Protein AF-A0A974PWB6-F1 (afdb_monomer_lite)

Secondary structure (DSSP, 8-state):
--HHHHHHHHHHHHHHHHTT---------TTHHHHHHHHHHHHT-----HHHHHPPPSS--HHHHHHHHHHGGGPPTTHHHHHHHHHHHHHT---HHHHHHHHHHHHHHHHHHHHHHHHHHHHHHHHHHHHHHHHHHHHHHHHHHSPPPPPPPPPP----

pLDDT: mean 80.06, std 15.6, range [48.19, 98.38]

Structure (mmCIF, N/CA/C/O backbone):
data_AF-A0A974PWB6-F1
#
_entry.id   AF-A0A974PWB6-F1
#
loop_
_atom_site.group_PDB
_atom_site.id
_atom_site.type_symbol
_atom_site.label_atom_id
_atom_site.label_alt_id
_atom_site.label_comp_id
_atom_site.label_asym_id
_atom_site.label_entity_id
_atom_site.label_seq_id
_atom_site.pdbx_PDB_ins_code
_atom_site.Cartn_x
_atom_site.Cartn_y
_atom_site.Cartn_z
_atom_site.occupancy
_atom_site.B_iso_or_equiv
_atom_site.auth_seq_id
_atom_site.auth_comp_id
_atom_site.auth_asym_id
_atom_site.auth_atom_id
_atom_site.pdbx_PDB_model_num
ATOM 1 N N . MET A 1 1 ? 61.609 -13.476 38.527 1.00 52.84 1 MET A N 1
ATOM 2 C CA . MET A 1 1 ? 61.265 -13.312 37.094 1.00 52.84 1 MET A CA 1
ATOM 3 C C . MET A 1 1 ? 59.840 -13.810 36.773 1.00 52.84 1 MET A C 1
ATOM 5 O O . MET A 1 1 ? 59.621 -14.352 35.705 1.00 52.84 1 MET A O 1
ATOM 9 N N . ASN A 1 2 ? 58.853 -13.626 37.670 1.00 58.59 2 ASN A N 1
ATOM 10 C CA . ASN A 1 2 ? 57.469 -14.132 37.497 1.00 58.59 2 ASN A CA 1
ATOM 11 C C . ASN A 1 2 ? 56.405 -13.013 37.427 1.00 58.59 2 ASN A C 1
ATOM 13 O O . ASN A 1 2 ? 55.208 -13.275 37.332 1.00 58.59 2 ASN A O 1
ATOM 17 N N . THR A 1 3 ? 56.832 -11.752 37.503 1.00 57.00 3 THR A N 1
ATOM 18 C CA . THR A 1 3 ? 55.962 -10.568 37.552 1.00 57.00 3 THR A CA 1
ATOM 19 C C . THR A 1 3 ? 55.613 -10.024 36.167 1.00 57.00 3 THR A C 1
ATOM 21 O O . THR A 1 3 ? 54.535 -9.460 36.002 1.00 57.00 3 THR A O 1
ATOM 24 N N . ASP A 1 4 ? 56.462 -10.256 35.163 1.00 58.53 4 ASP A N 1
ATOM 25 C CA . ASP A 1 4 ? 56.239 -9.783 33.790 1.00 58.53 4 ASP A CA 1
ATOM 26 C C . ASP A 1 4 ? 55.225 -10.657 33.036 1.00 58.53 4 ASP A C 1
ATOM 28 O O . ASP A 1 4 ? 54.358 -10.143 32.332 1.00 58.53 4 ASP A O 1
ATOM 32 N N . LEU A 1 5 ? 55.217 -11.970 33.295 1.00 56.75 5 LEU A N 1
ATOM 33 C CA . LEU A 1 5 ? 54.270 -12.906 32.675 1.00 56.75 5 LEU A CA 1
ATOM 34 C C . LEU A 1 5 ? 52.814 -12.649 33.110 1.00 56.75 5 LEU A C 1
ATOM 36 O O . LEU A 1 5 ? 51.889 -12.768 32.309 1.00 56.75 5 LEU A O 1
ATOM 40 N N . ARG A 1 6 ? 52.602 -12.219 34.364 1.00 61.22 6 ARG A N 1
ATOM 41 C CA . ARG A 1 6 ? 51.274 -11.838 34.883 1.00 61.22 6 ARG A CA 1
ATOM 42 C C . ARG A 1 6 ? 50.767 -10.501 34.334 1.00 61.22 6 ARG A C 1
ATOM 44 O O . ARG A 1 6 ? 49.557 -10.311 34.265 1.00 61.22 6 ARG A O 1
ATOM 51 N N . ARG A 1 7 ? 51.663 -9.590 33.939 1.00 61.62 7 ARG A N 1
ATOM 52 C CA . ARG A 1 7 ? 51.298 -8.283 33.362 1.00 61.62 7 ARG A CA 1
ATOM 53 C C . ARG A 1 7 ? 50.950 -8.369 31.878 1.00 61.62 7 ARG A C 1
ATOM 55 O O . ARG A 1 7 ? 50.114 -7.602 31.416 1.00 61.62 7 ARG A O 1
ATOM 62 N N . CYS A 1 8 ? 51.523 -9.331 31.157 1.00 58.66 8 CYS A N 1
ATOM 63 C CA . CYS A 1 8 ? 51.225 -9.544 29.739 1.00 58.66 8 CYS A CA 1
ATOM 64 C C . CYS A 1 8 ? 49.923 -10.326 29.492 1.00 58.66 8 CYS A C 1
ATOM 66 O O . CYS A 1 8 ? 49.325 -10.196 28.427 1.00 58.66 8 CYS A O 1
ATOM 68 N N . LEU A 1 9 ? 49.455 -11.104 30.473 1.00 66.75 9 LEU A N 1
ATOM 69 C CA . LEU A 1 9 ? 48.248 -11.930 30.366 1.00 66.75 9 LEU A CA 1
ATOM 70 C C . LEU A 1 9 ? 46.949 -11.143 30.068 1.00 66.75 9 LEU A C 1
ATOM 72 O O . LEU A 1 9 ? 46.220 -11.568 29.172 1.00 66.75 9 LEU A O 1
ATOM 76 N N . PRO A 1 10 ? 46.647 -9.989 30.707 1.00 66.56 10 PRO A N 1
ATOM 77 C CA . PRO A 1 10 ? 45.463 -9.204 30.341 1.00 66.56 10 PRO A CA 1
ATOM 78 C C . PRO A 1 10 ? 45.583 -8.555 28.952 1.00 66.56 10 PRO A C 1
ATOM 80 O O . PRO A 1 10 ? 44.591 -8.469 28.236 1.00 66.56 10 PRO A O 1
ATOM 83 N N . ALA A 1 11 ? 46.788 -8.152 28.532 1.00 66.75 11 ALA A N 1
ATOM 84 C CA . ALA A 1 11 ? 47.007 -7.553 27.213 1.00 66.75 11 ALA A CA 1
ATOM 85 C C . ALA A 1 11 ? 46.812 -8.574 26.075 1.00 66.75 11 ALA A C 1
ATOM 87 O O . ALA A 1 11 ? 46.186 -8.261 25.064 1.00 66.75 11 ALA A O 1
ATOM 88 N N . LEU A 1 12 ? 47.279 -9.813 26.269 1.00 66.75 12 LEU A N 1
ATOM 89 C CA . LEU A 1 12 ? 47.071 -10.930 25.340 1.00 66.75 12 LEU A CA 1
ATOM 90 C C . LEU A 1 12 ? 45.598 -11.354 25.250 1.00 66.75 12 LEU A C 1
ATOM 92 O O . LEU A 1 12 ? 45.117 -11.651 24.158 1.00 66.75 12 LEU A O 1
ATOM 96 N N . LEU A 1 13 ? 44.868 -11.327 26.370 1.00 66.06 13 LEU A N 1
ATOM 97 C CA . LEU A 1 13 ? 43.436 -11.630 26.398 1.00 66.06 13 LEU A CA 1
ATOM 98 C C . LEU A 1 13 ? 42.617 -10.582 25.621 1.00 66.06 13 LEU A C 1
ATOM 100 O O . LEU A 1 13 ? 41.741 -10.945 24.838 1.00 66.06 13 LEU A O 1
ATOM 104 N N . CYS A 1 14 ? 42.934 -9.291 25.777 1.00 61.62 14 CYS A N 1
ATOM 105 C CA . CYS A 1 14 ? 42.282 -8.212 25.027 1.00 61.62 14 CYS A CA 1
ATOM 106 C C . CYS A 1 14 ? 42.572 -8.283 23.519 1.00 61.62 14 CYS A C 1
ATOM 108 O O . CYS A 1 14 ? 41.680 -8.017 22.714 1.00 61.62 14 CYS A O 1
ATOM 110 N N . LEU A 1 15 ? 43.786 -8.689 23.126 1.00 60.62 15 LEU A N 1
ATOM 111 C CA . LEU A 1 15 ? 44.134 -8.877 21.714 1.00 60.62 15 LEU A CA 1
ATOM 112 C C . LEU A 1 15 ? 43.405 -10.079 21.090 1.00 60.62 15 LEU A C 1
ATOM 114 O O . LEU A 1 15 ? 42.968 -10.005 19.944 1.00 60.62 15 LEU A O 1
ATOM 118 N N . ALA A 1 16 ? 43.226 -11.164 21.850 1.00 59.94 16 ALA A N 1
ATOM 119 C CA . ALA A 1 16 ? 42.492 -12.345 21.398 1.00 59.94 16 ALA A CA 1
ATOM 120 C C . ALA A 1 16 ? 40.979 -12.084 21.259 1.00 59.94 16 ALA A C 1
ATOM 122 O O . ALA A 1 16 ? 40.350 -12.589 20.332 1.00 59.94 16 ALA A O 1
ATOM 123 N N . LEU A 1 17 ? 40.398 -11.253 22.133 1.00 58.25 17 LEU A N 1
ATOM 124 C CA . LEU A 1 17 ? 38.982 -10.869 22.064 1.00 58.25 17 LEU A CA 1
ATOM 125 C C . LEU A 1 17 ? 38.676 -9.921 20.891 1.00 58.25 17 LEU A C 1
ATOM 127 O O . LEU A 1 17 ? 37.596 -10.008 20.310 1.00 58.25 17 LEU A O 1
ATOM 131 N N . ALA A 1 18 ? 39.621 -9.066 20.488 1.00 56.44 18 ALA A N 1
ATOM 132 C CA . ALA A 1 18 ? 39.457 -8.174 19.335 1.00 56.44 18 ALA A CA 1
ATOM 133 C C . ALA A 1 18 ? 39.560 -8.895 17.972 1.00 56.44 18 ALA A C 1
ATOM 135 O O . ALA A 1 18 ? 39.085 -8.375 16.963 1.00 56.44 18 ALA A O 1
ATOM 136 N N . ALA A 1 19 ? 40.147 -10.095 17.928 1.00 52.09 19 ALA A N 1
ATOM 137 C CA . ALA A 1 19 ? 40.367 -10.848 16.692 1.00 52.09 19 ALA A CA 1
ATOM 138 C C . ALA A 1 19 ? 39.151 -11.675 16.222 1.00 52.09 19 ALA A C 1
ATOM 140 O O . ALA A 1 19 ? 39.117 -12.102 15.072 1.00 52.09 19 ALA A O 1
ATOM 141 N N . CYS A 1 20 ? 38.132 -11.877 17.064 1.00 48.19 20 CYS A N 1
ATOM 142 C CA . CYS A 1 20 ? 36.941 -12.668 16.711 1.00 48.19 20 CYS A CA 1
ATOM 143 C C . CYS A 1 20 ? 35.797 -11.853 16.074 1.00 48.19 20 CYS A C 1
ATOM 145 O O . CYS A 1 20 ? 34.705 -12.383 15.881 1.00 48.19 20 CYS A O 1
ATOM 147 N N . GLY A 1 21 ? 36.017 -10.572 15.762 1.00 52.22 21 GLY A N 1
ATOM 148 C CA . GLY A 1 21 ? 34.964 -9.660 15.301 1.00 52.22 21 GLY A CA 1
ATOM 149 C C . GLY A 1 21 ? 35.010 -9.263 13.828 1.00 52.22 21 GLY A C 1
ATOM 150 O O . GLY A 1 21 ? 34.107 -8.561 13.386 1.00 52.22 21 GLY A O 1
ATOM 151 N N . THR A 1 22 ? 36.027 -9.658 13.058 1.00 53.69 22 THR A N 1
ATOM 152 C CA . THR A 1 22 ? 36.091 -9.351 11.624 1.00 53.69 22 THR A CA 1
ATOM 153 C C . THR A 1 22 ? 35.338 -10.428 10.843 1.00 53.69 22 THR A C 1
ATOM 155 O O . THR A 1 22 ? 35.892 -11.504 10.605 1.00 53.69 22 THR A O 1
ATOM 158 N N . PRO A 1 23 ? 34.072 -10.200 10.425 1.00 58.41 23 PRO A N 1
ATOM 159 C CA . PRO A 1 23 ? 33.457 -11.103 9.468 1.00 58.41 23 PRO A CA 1
ATOM 160 C C . PRO A 1 23 ? 34.355 -11.130 8.225 1.00 58.41 23 PRO A C 1
ATOM 162 O O . PRO A 1 23 ? 34.809 -10.064 7.789 1.00 58.41 23 PRO A O 1
ATOM 165 N N . PRO A 1 24 ? 34.645 -12.309 7.647 1.00 54.50 24 PRO A N 1
ATOM 166 C CA . PRO A 1 24 ? 35.358 -12.349 6.384 1.00 54.50 24 PRO A CA 1
ATOM 167 C C . PRO A 1 24 ? 34.559 -11.495 5.404 1.00 54.50 24 PRO A C 1
ATOM 169 O O . PRO A 1 24 ? 33.338 -11.656 5.302 1.00 54.50 24 PRO A O 1
ATOM 172 N N . ALA A 1 25 ? 35.231 -10.563 4.728 1.00 55.41 25 ALA A N 1
ATOM 173 C CA . ALA A 1 25 ? 34.639 -9.811 3.638 1.00 55.41 25 ALA A CA 1
ATOM 174 C C . ALA A 1 25 ? 34.168 -10.834 2.598 1.00 55.41 25 ALA A C 1
ATOM 176 O O . ALA A 1 25 ? 34.953 -11.320 1.785 1.00 55.41 25 ALA A O 1
ATOM 177 N N . ARG A 1 26 ? 32.896 -11.243 2.683 1.00 58.66 26 ARG A N 1
ATOM 178 C CA . ARG A 1 26 ? 32.263 -12.081 1.673 1.00 58.66 26 ARG A CA 1
ATOM 179 C C . ARG A 1 26 ? 32.289 -11.249 0.410 1.00 58.66 26 ARG A C 1
ATOM 181 O O . ARG A 1 26 ? 31.507 -10.306 0.283 1.00 58.66 26 ARG A O 1
ATOM 188 N N . VAL A 1 27 ? 33.216 -11.582 -0.482 1.00 57.69 27 VAL A N 1
ATOM 189 C CA . VAL A 1 27 ? 33.206 -11.116 -1.861 1.00 57.69 27 VAL A CA 1
ATOM 190 C C . VAL A 1 27 ? 31.841 -11.531 -2.392 1.00 57.69 27 VAL A C 1
ATOM 192 O O . VAL A 1 27 ? 31.573 -12.719 -2.556 1.00 57.69 27 VAL A O 1
ATOM 195 N N . ALA A 1 28 ? 30.923 -10.569 -2.489 1.00 56.50 28 ALA A N 1
ATOM 196 C CA . ALA A 1 28 ? 29.594 -10.823 -3.015 1.00 56.50 28 ALA A CA 1
ATOM 197 C C . ALA A 1 28 ? 29.786 -11.416 -4.410 1.00 56.50 28 ALA A C 1
ATOM 199 O O . ALA A 1 28 ? 30.550 -10.857 -5.201 1.00 56.50 28 ALA A O 1
ATOM 200 N N . ALA A 1 29 ? 29.129 -12.536 -4.712 1.00 60.41 29 ALA A N 1
ATOM 201 C CA . ALA A 1 29 ? 29.062 -12.985 -6.094 1.00 60.41 29 ALA A CA 1
ATOM 202 C C . ALA A 1 29 ? 28.508 -11.825 -6.952 1.00 60.41 29 ALA A C 1
ATOM 204 O O . ALA A 1 29 ? 27.659 -11.071 -6.463 1.00 60.41 29 ALA A O 1
ATOM 205 N N . PRO A 1 30 ? 28.969 -11.637 -8.201 1.00 61.69 30 PRO A N 1
ATOM 206 C CA . PRO A 1 30 ? 28.560 -10.500 -9.030 1.00 61.69 30 PRO A CA 1
ATOM 207 C C . PRO A 1 30 ? 27.035 -10.410 -9.220 1.00 61.69 30 PRO A C 1
ATOM 209 O O . PRO A 1 30 ? 26.506 -9.310 -9.348 1.00 61.69 30 PRO A O 1
ATOM 212 N N . GLU A 1 31 ? 26.316 -11.534 -9.139 1.00 65.12 31 GLU A N 1
ATOM 213 C CA . GLU A 1 31 ? 24.847 -11.579 -9.189 1.00 65.12 31 GLU A CA 1
ATOM 214 C C . GLU A 1 31 ? 24.156 -11.102 -7.895 1.00 65.12 31 GLU A C 1
ATOM 216 O O . GLU A 1 31 ? 23.032 -10.607 -7.937 1.00 65.12 31 GLU A O 1
ATOM 221 N N . GLU A 1 32 ? 24.825 -11.165 -6.739 1.00 68.00 32 GLU A N 1
ATOM 222 C CA . GLU A 1 32 ? 24.297 -10.636 -5.472 1.00 68.00 32 GLU A CA 1
ATOM 223 C C . GLU A 1 32 ? 24.479 -9.117 -5.348 1.00 68.00 32 GLU A C 1
ATOM 225 O O . GLU A 1 32 ? 23.796 -8.473 -4.548 1.00 68.00 32 GLU A O 1
ATOM 230 N N . ALA A 1 33 ? 25.403 -8.532 -6.114 1.00 75.88 33 ALA A N 1
ATOM 231 C CA . ALA A 1 33 ? 25.694 -7.103 -6.087 1.00 75.88 33 ALA A CA 1
ATOM 232 C C . ALA A 1 33 ? 24.473 -6.213 -6.415 1.00 75.88 33 ALA A C 1
ATOM 234 O O . ALA A 1 33 ? 24.197 -5.309 -5.620 1.00 75.88 33 ALA A O 1
ATOM 235 N N . PRO A 1 34 ? 23.693 -6.451 -7.495 1.00 78.69 34 PRO A N 1
ATOM 236 C CA . PRO A 1 34 ? 22.509 -5.641 -7.794 1.00 78.69 34 PRO A CA 1
ATOM 237 C C . PRO A 1 34 ? 21.410 -5.791 -6.735 1.00 78.69 34 PRO A C 1
ATOM 239 O O . PRO A 1 34 ? 20.799 -4.797 -6.343 1.00 78.69 34 PRO A O 1
ATOM 242 N N . LEU A 1 35 ? 21.201 -7.000 -6.200 1.00 79.12 35 LEU A N 1
ATOM 243 C CA . LEU A 1 35 ? 20.240 -7.223 -5.118 1.00 79.12 35 LEU A CA 1
ATOM 244 C C . LEU A 1 35 ? 20.654 -6.479 -3.842 1.00 79.12 35 LEU A C 1
ATOM 246 O O . LEU A 1 35 ? 19.833 -5.810 -3.220 1.00 79.12 35 LEU A O 1
ATOM 250 N N . ARG A 1 36 ? 21.934 -6.546 -3.459 1.00 80.88 36 ARG A N 1
ATOM 251 C CA . ARG A 1 36 ? 22.459 -5.809 -2.301 1.00 80.88 36 ARG A CA 1
ATOM 252 C C . ARG A 1 36 ? 22.353 -4.302 -2.489 1.00 80.88 36 ARG A C 1
ATOM 254 O O . ARG A 1 36 ? 21.983 -3.619 -1.541 1.00 80.88 36 ARG A O 1
ATOM 261 N N . ALA A 1 37 ? 22.627 -3.792 -3.689 1.00 78.25 37 ALA A N 1
ATOM 262 C CA . ALA A 1 37 ? 22.454 -2.378 -4.006 1.00 78.25 37 ALA A CA 1
ATOM 263 C C . ALA A 1 37 ? 20.982 -1.952 -3.887 1.00 78.25 37 ALA A C 1
ATOM 265 O O . ALA A 1 37 ? 20.695 -0.923 -3.281 1.00 78.25 37 ALA A O 1
ATOM 266 N N . MET A 1 38 ? 20.045 -2.771 -4.377 1.00 75.38 38 MET A N 1
ATOM 267 C CA . MET A 1 38 ? 18.607 -2.522 -4.242 1.00 75.38 38 MET A CA 1
ATOM 268 C C . MET A 1 38 ? 18.153 -2.540 -2.775 1.00 75.38 38 MET A C 1
ATOM 270 O O . MET A 1 38 ? 17.418 -1.655 -2.343 1.00 75.38 38 MET A O 1
ATOM 274 N N . LEU A 1 39 ? 18.611 -3.516 -1.985 1.00 80.25 39 LEU A N 1
ATOM 275 C CA . LEU A 1 39 ? 18.296 -3.598 -0.557 1.00 80.25 39 LEU A CA 1
ATOM 276 C C . LEU A 1 39 ? 18.912 -2.438 0.230 1.00 80.25 39 LEU A C 1
ATOM 278 O O . LEU A 1 39 ? 18.248 -1.889 1.101 1.00 80.25 39 LEU A O 1
ATOM 282 N N . ALA A 1 40 ? 20.142 -2.030 -0.090 1.00 79.62 40 ALA A N 1
ATOM 283 C CA . ALA A 1 40 ? 20.780 -0.861 0.507 1.00 79.62 40 ALA A CA 1
ATOM 284 C C . ALA A 1 40 ? 20.048 0.434 0.129 1.00 79.62 40 ALA A C 1
ATOM 286 O O . ALA A 1 40 ? 19.840 1.285 0.989 1.00 79.62 40 ALA A O 1
ATOM 287 N N . TYR A 1 41 ? 19.597 0.556 -1.123 1.00 72.38 41 TYR A N 1
ATOM 288 C CA . TYR A 1 41 ? 18.757 1.663 -1.576 1.00 72.38 41 TYR A CA 1
ATOM 289 C C . TYR A 1 41 ? 17.431 1.710 -0.809 1.00 72.38 41 TYR A C 1
ATOM 291 O O . TYR A 1 41 ? 17.029 2.771 -0.341 1.00 72.38 41 TYR A O 1
ATOM 299 N N . TYR A 1 42 ? 16.780 0.561 -0.608 1.00 70.50 42 TYR A N 1
ATOM 300 C CA . TYR A 1 42 ? 15.525 0.482 0.140 1.00 70.50 42 TYR A CA 1
ATOM 301 C C . TYR A 1 42 ? 15.709 0.738 1.644 1.00 70.50 42 TYR A C 1
ATOM 303 O O . TYR A 1 42 ? 14.920 1.460 2.250 1.00 70.50 42 TYR A O 1
ATOM 311 N N . ALA A 1 43 ? 16.756 0.176 2.251 1.00 74.31 43 ALA A N 1
ATOM 312 C CA . ALA A 1 43 ? 17.070 0.347 3.669 1.00 74.31 43 ALA A CA 1
ATOM 313 C C . ALA A 1 43 ? 17.528 1.773 3.991 1.00 74.31 43 ALA A C 1
ATOM 315 O O . ALA A 1 43 ? 17.200 2.314 5.044 1.00 74.31 43 ALA A O 1
ATOM 316 N N . GLY A 1 44 ? 18.283 2.376 3.074 1.00 69.00 44 GLY A N 1
ATOM 317 C CA . GLY A 1 44 ? 18.788 3.732 3.190 1.00 69.00 44 GLY A CA 1
ATOM 318 C C . GLY A 1 44 ? 17.822 4.795 2.695 1.00 69.00 44 GLY A C 1
ATOM 319 O O . GLY A 1 44 ? 18.186 5.957 2.820 1.00 69.00 44 GLY A O 1
ATOM 320 N N . ASN A 1 45 ? 16.655 4.419 2.140 1.00 64.38 45 ASN A N 1
ATOM 321 C CA . ASN A 1 45 ? 15.737 5.306 1.421 1.00 64.38 45 ASN A CA 1
ATOM 322 C C . ASN A 1 45 ? 15.425 6.523 2.307 1.00 64.38 45 ASN A C 1
ATOM 324 O O . ASN A 1 45 ? 14.616 6.416 3.242 1.00 64.38 45 ASN A O 1
ATOM 328 N N . PRO A 1 46 ? 16.125 7.655 2.097 1.00 59.31 46 PRO A N 1
ATOM 329 C CA . PRO A 1 46 ? 15.997 8.787 2.987 1.00 59.31 46 PRO A CA 1
ATOM 330 C C . PRO A 1 46 ? 14.564 9.263 2.839 1.00 59.31 46 PRO A C 1
ATOM 332 O O . PRO A 1 46 ? 14.035 9.268 1.726 1.00 59.31 46 PRO A O 1
ATOM 335 N N . ARG A 1 47 ? 13.907 9.640 3.943 1.00 61.22 47 ARG A N 1
ATOM 336 C CA . ARG A 1 47 ? 12.614 10.317 3.816 1.00 61.22 47 ARG A CA 1
ATOM 337 C C . ARG A 1 47 ? 12.844 11.504 2.880 1.00 61.22 47 ARG A C 1
ATOM 339 O O . ARG A 1 47 ? 13.634 12.378 3.247 1.00 61.22 47 ARG A O 1
ATOM 346 N N . PRO A 1 48 ? 12.242 11.511 1.680 1.00 61.88 48 PRO A N 1
ATOM 347 C CA . PRO A 1 48 ? 12.470 12.591 0.741 1.00 61.88 48 PRO A CA 1
ATOM 348 C C . PRO A 1 48 ? 12.021 13.884 1.409 1.00 61.88 48 PRO A C 1
ATOM 350 O O . PRO A 1 48 ? 11.009 13.916 2.121 1.00 61.88 48 PRO A O 1
ATOM 353 N N . SER A 1 49 ? 12.805 14.938 1.227 1.00 60.81 49 SER A N 1
ATOM 354 C CA . SER A 1 49 ? 12.429 16.236 1.753 1.00 60.81 49 SER A CA 1
ATOM 355 C C . SER A 1 49 ? 11.132 16.715 1.078 1.00 60.81 49 SER A C 1
ATOM 357 O O . SER A 1 49 ? 10.835 16.324 -0.058 1.00 60.81 49 SER A O 1
ATOM 359 N N . PRO A 1 50 ? 10.294 17.508 1.767 1.00 64.06 50 PRO A N 1
ATOM 360 C CA . PRO A 1 50 ? 8.987 17.906 1.244 1.00 64.06 50 PRO A CA 1
ATOM 361 C C . PRO A 1 50 ? 9.069 18.687 -0.074 1.00 64.06 50 PRO A C 1
ATOM 363 O O . PRO A 1 50 ? 8.128 18.650 -0.867 1.00 64.06 50 PRO A O 1
ATOM 366 N N . GLU A 1 51 ? 10.182 19.363 -0.342 1.00 65.75 51 GLU A N 1
ATOM 367 C CA . GLU A 1 51 ? 10.485 19.975 -1.633 1.00 65.75 51 GLU A CA 1
ATOM 368 C C . GLU A 1 51 ? 10.747 18.933 -2.734 1.00 65.75 51 GLU A C 1
ATOM 370 O O . GLU A 1 51 ? 10.084 18.988 -3.770 1.00 65.75 51 GLU A O 1
ATOM 375 N N . ALA A 1 52 ? 11.580 17.917 -2.484 1.00 64.81 52 ALA A N 1
ATOM 376 C CA . ALA A 1 52 ? 11.865 16.841 -3.442 1.00 64.81 52 ALA A CA 1
ATOM 377 C C . ALA A 1 52 ? 10.617 16.003 -3.775 1.00 64.81 52 ALA A C 1
ATOM 379 O O . ALA A 1 52 ? 10.433 15.534 -4.898 1.00 64.81 52 ALA A O 1
ATOM 380 N N . LEU A 1 53 ? 9.706 15.864 -2.807 1.00 64.38 53 LEU A N 1
ATOM 381 C CA . LEU A 1 53 ? 8.395 15.240 -2.993 1.00 64.38 53 LEU A CA 1
ATOM 382 C C . LEU A 1 53 ? 7.502 15.996 -3.981 1.00 64.38 53 LEU A C 1
ATOM 384 O O . LEU A 1 53 ? 6.636 15.393 -4.620 1.00 64.38 53 LEU A O 1
ATOM 388 N N . ARG A 1 54 ? 7.660 17.319 -4.080 1.00 67.62 54 ARG A N 1
ATOM 389 C CA . ARG A 1 54 ? 6.824 18.170 -4.932 1.00 67.62 54 ARG A CA 1
ATOM 390 C C . ARG A 1 54 ? 7.316 18.186 -6.363 1.00 67.62 54 ARG A C 1
ATOM 392 O O . ARG A 1 54 ? 6.464 18.201 -7.256 1.00 67.62 54 ARG A O 1
ATOM 399 N N . GLU A 1 55 ? 8.622 18.085 -6.578 1.00 68.00 55 GLU A N 1
ATOM 400 C CA . GLU A 1 55 ? 9.217 18.080 -7.910 1.00 68.00 55 GLU A CA 1
ATOM 401 C C . GLU A 1 55 ? 8.595 16.991 -8.793 1.00 68.00 55 GLU A C 1
ATOM 403 O O . GLU A 1 55 ? 8.538 15.801 -8.467 1.00 68.00 55 GLU A O 1
ATOM 408 N N . ARG A 1 56 ? 8.005 17.422 -9.909 1.00 67.06 56 ARG A N 1
ATOM 409 C CA . ARG A 1 56 ? 7.527 16.517 -10.951 1.00 67.06 56 ARG A CA 1
ATOM 410 C C . ARG A 1 56 ? 8.778 16.054 -11.703 1.00 67.06 56 ARG A C 1
ATOM 412 O O . ARG A 1 56 ? 9.578 16.914 -12.065 1.00 67.06 56 ARG A O 1
ATOM 419 N N . PRO A 1 57 ? 8.963 14.749 -11.938 1.00 64.50 57 PRO A N 1
ATOM 420 C CA . PRO A 1 57 ? 10.131 14.269 -12.649 1.00 64.50 57 PRO A CA 1
ATOM 421 C C . PRO A 1 57 ? 10.115 14.922 -14.028 1.00 64.50 57 PRO A C 1
ATOM 423 O O . PRO A 1 57 ? 9.083 14.949 -14.711 1.00 64.50 57 PRO A O 1
ATOM 426 N N . ALA A 1 58 ? 11.232 15.553 -14.376 1.00 54.53 58 ALA A N 1
ATOM 427 C CA . ALA A 1 58 ? 11.383 16.240 -15.641 1.00 54.53 58 ALA A CA 1
ATOM 428 C C . ALA A 1 58 ? 11.471 15.182 -16.746 1.00 54.53 58 ALA A C 1
ATOM 430 O O . ALA A 1 58 ? 12.518 14.586 -16.970 1.00 54.53 58 ALA A O 1
ATOM 431 N N . GLY A 1 59 ? 10.344 14.932 -17.408 1.00 64.19 59 GLY 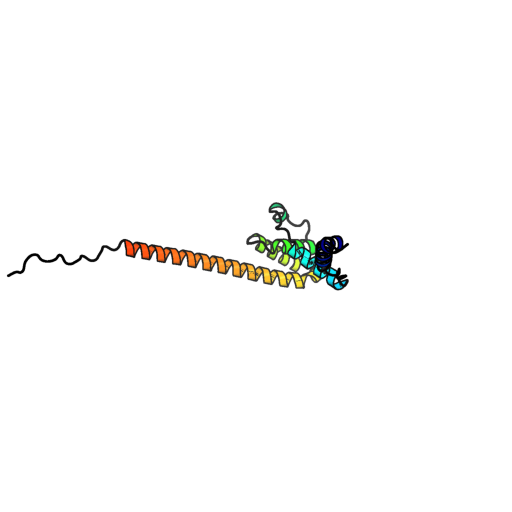A N 1
ATOM 432 C CA . GLY A 1 59 ? 10.252 14.008 -18.534 1.00 64.19 59 GLY A CA 1
ATOM 433 C C . GLY A 1 59 ? 9.522 12.709 -18.200 1.00 64.19 59 GLY A C 1
ATOM 434 O O . GLY A 1 59 ? 9.581 12.191 -17.089 1.00 64.19 59 GLY A O 1
ATOM 435 N N . GLY A 1 60 ? 8.811 12.181 -19.196 1.00 76.88 60 GLY A N 1
ATOM 436 C CA . GLY A 1 60 ? 8.078 10.914 -19.121 1.00 76.88 60 GLY A CA 1
ATOM 437 C C . GLY A 1 60 ? 8.974 9.674 -19.177 1.00 76.88 60 GLY A C 1
ATOM 438 O O . GLY A 1 60 ? 8.545 8.663 -19.729 1.00 76.88 60 GLY A O 1
ATOM 439 N N . ASP A 1 61 ? 10.208 9.760 -18.666 1.00 89.31 61 ASP A N 1
ATOM 440 C CA . ASP A 1 61 ? 11.118 8.620 -18.570 1.00 89.31 61 ASP A CA 1
ATOM 441 C C . ASP A 1 61 ? 10.551 7.605 -17.556 1.00 89.31 61 ASP A C 1
ATOM 443 O O . ASP A 1 61 ? 10.441 7.921 -16.362 1.00 89.31 61 ASP A O 1
ATOM 447 N N . PRO A 1 62 ? 10.188 6.384 -17.996 1.00 90.94 62 PRO A N 1
ATOM 448 C CA . PRO A 1 62 ? 9.647 5.349 -17.122 1.00 90.94 62 PRO A CA 1
ATOM 449 C C . PRO A 1 62 ? 10.546 5.007 -15.931 1.00 90.94 62 PRO A C 1
ATOM 451 O O . PRO A 1 62 ? 10.034 4.664 -14.864 1.00 90.94 62 PRO A O 1
ATOM 454 N N . TYR A 1 63 ? 11.869 5.109 -16.089 1.00 89.81 63 TYR A N 1
ATOM 455 C CA . TYR A 1 63 ? 12.817 4.768 -15.033 1.00 89.81 63 TYR A CA 1
ATOM 456 C C . TYR A 1 63 ? 12.781 5.792 -13.892 1.00 89.81 63 TYR A C 1
ATOM 458 O O . TYR A 1 63 ? 12.685 5.422 -12.721 1.00 89.81 63 TYR A O 1
ATOM 466 N N . LEU A 1 64 ? 12.761 7.087 -14.226 1.00 88.56 64 LEU A N 1
ATOM 467 C CA . LEU A 1 64 ? 12.651 8.167 -13.240 1.00 88.56 64 LEU A CA 1
ATOM 468 C C . LEU A 1 64 ? 11.289 8.159 -12.536 1.00 88.56 64 LEU A C 1
ATOM 470 O O . LEU A 1 64 ? 11.220 8.349 -11.319 1.00 88.56 64 LEU A O 1
ATOM 474 N N . LEU A 1 65 ? 10.211 7.887 -13.279 1.00 90.88 65 LEU A N 1
ATOM 475 C CA . LEU A 1 65 ? 8.868 7.730 -12.714 1.00 90.88 65 LEU A CA 1
ATOM 476 C C . LEU A 1 65 ? 8.812 6.568 -11.709 1.00 90.88 65 LEU A C 1
ATOM 478 O O . LEU A 1 65 ? 8.267 6.726 -10.615 1.00 90.88 65 LEU A O 1
ATOM 482 N N . MET A 1 66 ? 9.413 5.425 -12.054 1.00 91.50 66 MET A N 1
ATOM 483 C CA . MET A 1 66 ? 9.517 4.260 -11.173 1.00 91.50 66 MET A CA 1
ATOM 484 C C . MET A 1 66 ? 10.325 4.576 -9.911 1.00 91.50 66 MET A C 1
ATOM 486 O O . MET A 1 66 ? 9.859 4.338 -8.796 1.00 91.50 66 MET A O 1
ATOM 490 N N . GLN A 1 67 ? 11.517 5.154 -10.067 1.00 87.75 67 GLN A N 1
ATOM 491 C CA . GLN A 1 67 ? 12.380 5.512 -8.944 1.00 87.75 67 GLN A CA 1
ATOM 492 C C . GLN A 1 67 ? 11.667 6.470 -7.984 1.00 87.75 67 GLN A C 1
ATOM 494 O O . GLN A 1 67 ? 11.696 6.266 -6.769 1.00 87.75 67 GLN A O 1
ATOM 499 N N . GLN A 1 68 ? 10.972 7.482 -8.510 1.00 87.38 68 GLN A N 1
ATOM 500 C CA . GLN A 1 68 ? 10.201 8.394 -7.675 1.00 87.38 68 GLN A CA 1
ATOM 501 C C . GLN A 1 68 ? 9.046 7.673 -6.967 1.00 87.38 68 GLN A C 1
ATOM 503 O O . GLN A 1 68 ? 8.853 7.873 -5.770 1.00 87.38 68 GLN A O 1
ATOM 508 N N . ALA A 1 69 ? 8.307 6.791 -7.644 1.00 90.62 69 ALA A N 1
ATOM 509 C CA . ALA A 1 69 ? 7.249 6.009 -7.003 1.00 90.62 69 ALA A CA 1
ATOM 510 C C . ALA A 1 69 ? 7.770 5.133 -5.846 1.00 90.62 69 ALA A C 1
ATOM 512 O O . ALA A 1 69 ? 7.078 4.964 -4.841 1.00 90.62 69 ALA A O 1
ATOM 513 N N . ILE A 1 70 ? 8.993 4.604 -5.953 1.00 89.31 70 ILE A N 1
ATOM 514 C CA . ILE A 1 70 ? 9.645 3.829 -4.885 1.00 89.31 70 ILE A CA 1
ATOM 515 C C . ILE A 1 70 ? 10.079 4.732 -3.719 1.00 89.31 70 ILE A C 1
ATOM 517 O O . ILE A 1 70 ? 9.943 4.349 -2.558 1.00 89.31 70 ILE A O 1
ATOM 521 N N . GLN A 1 71 ? 10.542 5.956 -3.977 1.00 85.88 71 GLN A N 1
ATOM 522 C CA . GLN A 1 71 ? 10.842 6.925 -2.909 1.00 85.88 71 GLN A CA 1
ATOM 523 C C . GLN A 1 71 ? 9.584 7.317 -2.126 1.00 85.88 71 GLN A C 1
ATOM 525 O O . GLN A 1 71 ? 9.606 7.429 -0.901 1.00 85.88 71 GLN A O 1
ATOM 530 N N . LEU A 1 72 ? 8.460 7.465 -2.831 1.00 87.56 72 LEU A N 1
ATOM 531 C CA . LEU A 1 72 ? 7.157 7.757 -2.237 1.00 87.56 72 LEU A CA 1
ATOM 532 C C . LEU A 1 72 ? 6.514 6.551 -1.535 1.00 87.56 72 LEU A C 1
ATOM 534 O O . LEU A 1 72 ? 5.513 6.724 -0.842 1.00 87.56 72 LEU A O 1
ATOM 538 N N . ALA A 1 73 ? 7.075 5.345 -1.677 1.00 86.12 73 ALA A N 1
ATOM 539 C CA . ALA A 1 73 ? 6.476 4.107 -1.184 1.00 86.12 73 ALA A CA 1
ATOM 540 C C . ALA A 1 73 ? 6.133 4.175 0.305 1.00 86.12 73 ALA A C 1
ATOM 542 O O . ALA A 1 73 ? 5.055 3.768 0.727 1.00 86.12 73 ALA A O 1
ATOM 543 N N . ASN A 1 74 ? 7.038 4.696 1.129 1.00 82.62 74 ASN A N 1
ATOM 544 C CA . ASN A 1 74 ? 6.876 4.695 2.586 1.00 82.62 74 ASN A CA 1
ATOM 545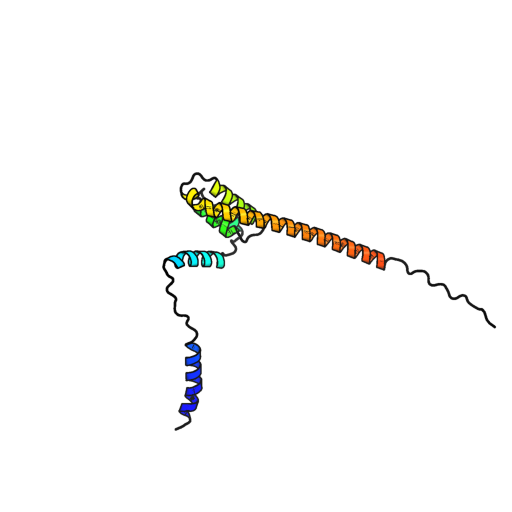 C C . ASN A 1 74 ? 6.106 5.910 3.121 1.00 82.62 74 ASN A C 1
ATOM 547 O O . ASN A 1 74 ? 5.904 6.025 4.331 1.00 82.62 74 ASN A O 1
ATOM 551 N N . ALA A 1 75 ? 5.660 6.806 2.242 1.00 85.00 75 ALA A N 1
ATOM 552 C CA . ALA A 1 75 ? 4.873 7.960 2.637 1.00 85.00 75 ALA A CA 1
ATOM 553 C C . ALA A 1 75 ? 3.417 7.571 2.957 1.00 85.00 75 ALA A C 1
ATOM 555 O O . ALA A 1 75 ? 2.913 6.520 2.551 1.00 85.00 75 ALA A O 1
ATOM 556 N N . ARG A 1 76 ? 2.736 8.423 3.728 1.00 86.25 76 ARG A N 1
ATOM 557 C CA . ARG A 1 76 ? 1.293 8.305 3.983 1.00 86.25 76 ARG A CA 1
ATOM 558 C C . ARG A 1 76 ? 0.515 8.977 2.840 1.00 86.25 76 ARG A C 1
ATOM 560 O O . ARG A 1 76 ? 1.118 9.587 1.962 1.00 86.25 76 ARG A O 1
ATOM 567 N N . PRO A 1 77 ? -0.818 8.848 2.784 1.00 88.50 77 PRO A N 1
ATOM 568 C CA . PRO A 1 77 ? -1.617 9.686 1.896 1.00 88.50 77 PRO A CA 1
ATOM 569 C C . PRO A 1 77 ? -1.450 11.176 2.250 1.00 88.50 77 PRO A C 1
ATOM 571 O O . PRO A 1 77 ? -1.475 11.485 3.447 1.00 88.50 77 PRO A O 1
ATOM 574 N N . PRO A 1 78 ? -1.364 12.081 1.252 1.00 90.31 78 PRO A N 1
ATOM 575 C CA . PRO A 1 78 ? -1.640 11.861 -0.179 1.00 90.31 78 PRO A CA 1
ATOM 576 C C . PRO A 1 78 ? -0.456 11.363 -1.031 1.00 90.31 78 PRO A C 1
ATOM 578 O O . PRO A 1 78 ? -0.655 10.951 -2.173 1.00 90.31 78 PRO A O 1
ATOM 581 N N . GLU A 1 79 ? 0.771 11.361 -0.521 1.00 89.12 79 GLU A N 1
ATOM 582 C CA . GLU A 1 79 ? 1.976 11.037 -1.298 1.00 89.12 79 GLU A CA 1
ATOM 583 C C . GLU A 1 79 ? 1.956 9.604 -1.846 1.00 89.12 79 GLU A C 1
ATOM 585 O O . GLU A 1 79 ? 2.360 9.369 -2.985 1.00 89.12 79 GLU A O 1
ATOM 590 N N . LEU A 1 80 ? 1.401 8.654 -1.088 1.00 91.94 80 LEU A N 1
ATOM 591 C CA . LEU A 1 80 ? 1.210 7.280 -1.562 1.00 91.94 80 LEU A CA 1
ATOM 592 C C . LEU A 1 80 ? 0.255 7.200 -2.771 1.00 91.94 80 LEU A C 1
ATOM 594 O O . LEU A 1 80 ? 0.452 6.384 -3.670 1.00 91.94 80 LEU A O 1
ATOM 598 N N . GLN A 1 81 ? -0.756 8.075 -2.838 1.00 94.31 81 GLN A N 1
ATOM 599 C CA . GLN A 1 81 ? -1.653 8.158 -4.000 1.00 94.31 81 GLN A CA 1
ATOM 600 C C . GLN A 1 81 ? -0.910 8.715 -5.217 1.00 94.31 81 GLN A C 1
ATOM 602 O O . GLN A 1 81 ? -1.071 8.208 -6.326 1.00 94.31 81 GLN A O 1
ATOM 607 N N . ARG A 1 82 ? -0.035 9.708 -5.008 1.00 92.19 82 ARG A N 1
ATOM 608 C CA . ARG A 1 82 ? 0.863 10.210 -6.057 1.00 92.19 82 ARG A CA 1
ATOM 609 C C . ARG A 1 82 ? 1.793 9.107 -6.567 1.00 92.19 82 ARG A C 1
ATOM 611 O O . ARG A 1 82 ? 1.956 8.987 -7.775 1.00 92.19 82 ARG A O 1
ATOM 618 N N . ALA A 1 83 ? 2.354 8.286 -5.678 1.00 92.94 83 ALA A N 1
ATOM 619 C CA . ALA A 1 83 ? 3.184 7.140 -6.050 1.00 92.94 83 ALA A CA 1
ATOM 620 C C . ALA A 1 83 ? 2.433 6.168 -6.972 1.00 92.94 83 ALA A C 1
ATOM 622 O O . ALA A 1 83 ? 2.941 5.790 -8.024 1.00 92.94 83 ALA A O 1
ATOM 623 N N . SER A 1 84 ? 1.194 5.824 -6.606 1.00 95.12 84 SER A N 1
ATOM 624 C CA . SER A 1 84 ? 0.329 4.951 -7.406 1.00 95.12 84 SER A CA 1
ATOM 625 C C . SER A 1 84 ? 0.054 5.527 -8.805 1.00 95.12 84 SER A C 1
ATOM 627 O O . SER A 1 84 ? 0.187 4.811 -9.798 1.00 95.12 84 SER A O 1
ATOM 629 N N . ALA A 1 85 ? -0.210 6.836 -8.904 1.00 94.31 85 ALA A N 1
ATOM 630 C CA . ALA A 1 85 ? -0.420 7.516 -10.184 1.00 94.31 85 ALA A CA 1
ATOM 631 C C . ALA A 1 85 ? 0.837 7.537 -11.080 1.00 94.31 85 ALA A C 1
ATOM 633 O O . ALA A 1 85 ? 0.728 7.444 -12.303 1.00 94.31 85 ALA A O 1
ATOM 634 N N . LEU A 1 86 ? 2.039 7.634 -10.497 1.00 93.69 86 LEU A N 1
ATOM 635 C CA . LEU A 1 86 ? 3.296 7.536 -11.251 1.00 93.69 86 LEU A CA 1
ATOM 636 C C . LEU A 1 86 ? 3.479 6.130 -11.839 1.00 93.69 86 LEU A C 1
ATOM 638 O O . LEU A 1 86 ? 3.826 6.000 -13.011 1.00 93.69 86 LEU A O 1
ATOM 642 N N . LEU A 1 87 ? 3.172 5.080 -11.076 1.00 95.19 87 LEU A N 1
ATOM 643 C CA . LEU A 1 87 ? 3.216 3.703 -11.581 1.00 95.19 87 LEU A CA 1
ATOM 644 C C . LEU A 1 87 ? 2.199 3.485 -12.704 1.00 95.19 87 LEU A C 1
ATOM 646 O O . LEU A 1 87 ? 2.522 2.879 -13.722 1.00 95.19 87 LEU A O 1
ATOM 650 N N . GLU A 1 88 ? 1.000 4.052 -12.577 1.00 95.69 88 GLU A N 1
ATOM 651 C CA . GLU A 1 88 ? 0.001 4.015 -13.645 1.00 95.69 88 GLU A CA 1
ATOM 652 C C . GLU A 1 88 ? 0.489 4.740 -14.913 1.00 95.69 88 GLU A C 1
ATOM 654 O O . GLU A 1 88 ? 0.270 4.259 -16.025 1.00 95.69 88 GLU A O 1
ATOM 659 N N . SER A 1 89 ? 1.210 5.860 -14.773 1.00 93.88 89 SER A N 1
ATOM 660 C CA . SER A 1 89 ? 1.823 6.534 -15.925 1.00 93.88 89 SER A CA 1
ATOM 661 C C . SER A 1 89 ? 2.927 5.712 -16.592 1.00 93.88 89 SER A C 1
ATOM 663 O O . SER A 1 89 ? 3.021 5.731 -17.817 1.00 93.88 89 SER A O 1
ATOM 665 N N . VAL A 1 90 ? 3.704 4.936 -15.824 1.00 94.44 90 VAL A N 1
ATOM 666 C CA . VAL A 1 90 ? 4.687 3.988 -16.377 1.00 94.44 90 VAL A CA 1
ATOM 667 C C . VAL A 1 90 ? 3.968 2.926 -17.204 1.00 94.44 90 VAL A C 1
ATOM 669 O O . VAL A 1 90 ? 4.351 2.676 -18.342 1.00 94.44 90 VAL A O 1
ATOM 672 N N . LEU A 1 91 ? 2.880 2.362 -16.674 1.00 95.00 91 LEU A N 1
ATOM 673 C CA . LEU A 1 91 ? 2.088 1.329 -17.350 1.00 95.00 91 LEU A CA 1
ATOM 674 C C . LEU A 1 91 ? 1.411 1.811 -18.641 1.00 95.00 91 LEU A C 1
ATOM 676 O O . LEU A 1 91 ? 1.153 1.000 -19.527 1.00 95.00 91 LEU A O 1
ATOM 680 N N . LYS A 1 92 ? 1.117 3.112 -18.748 1.00 94.06 92 LYS A N 1
ATOM 681 C CA . LYS A 1 92 ? 0.520 3.741 -19.939 1.00 94.06 92 LYS A CA 1
ATOM 682 C C . LYS A 1 92 ? 1.555 4.317 -20.910 1.00 94.06 92 LYS A C 1
ATOM 684 O O . LYS A 1 92 ? 1.174 4.815 -21.969 1.00 94.06 92 LYS A O 1
ATOM 689 N N . SER A 1 93 ? 2.839 4.306 -20.555 1.00 91.62 93 SER A N 1
ATOM 690 C CA . SER A 1 93 ? 3.888 4.906 -21.375 1.00 91.62 93 SER A CA 1
ATOM 691 C C . SER A 1 93 ? 4.150 4.077 -22.635 1.00 91.62 93 SER A C 1
ATOM 693 O O . SER A 1 93 ? 4.269 2.857 -22.574 1.00 91.62 93 SER A O 1
ATOM 695 N N . ALA A 1 94 ? 4.289 4.749 -23.780 1.00 90.31 94 ALA A N 1
ATOM 696 C CA . ALA A 1 94 ? 4.675 4.129 -25.053 1.00 90.31 94 ALA A CA 1
ATOM 697 C C . ALA A 1 94 ? 6.201 3.950 -25.201 1.00 90.31 94 ALA A C 1
ATOM 699 O O . ALA A 1 94 ? 6.692 3.574 -26.264 1.00 90.31 94 ALA A O 1
ATOM 700 N N . HIS A 1 95 ? 6.968 4.269 -24.158 1.00 90.19 95 HIS A N 1
ATOM 701 C CA . HIS A 1 95 ? 8.422 4.182 -24.169 1.00 90.19 95 HIS A CA 1
ATOM 702 C C . HIS A 1 95 ? 8.889 2.710 -24.226 1.00 90.19 95 HIS A C 1
ATOM 704 O O . HIS A 1 95 ? 8.351 1.894 -23.479 1.00 90.19 95 HIS A O 1
ATOM 710 N N . PRO A 1 96 ? 9.921 2.342 -25.015 1.00 87.38 96 PRO A N 1
ATOM 711 C CA . PRO A 1 96 ? 10.387 0.951 -25.126 1.00 87.38 96 PRO A CA 1
ATOM 712 C C . PRO A 1 96 ? 10.759 0.331 -23.769 1.00 87.38 96 PRO A C 1
ATOM 714 O O . PRO A 1 96 ? 10.266 -0.738 -23.429 1.00 87.38 96 PRO A O 1
ATOM 717 N N . TYR A 1 97 ? 11.518 1.053 -22.935 1.00 87.25 97 TYR A N 1
ATOM 718 C CA . TYR A 1 97 ? 11.857 0.609 -21.571 1.00 87.25 97 TYR A CA 1
ATOM 719 C C . TYR A 1 97 ? 10.662 0.497 -20.601 1.00 87.25 97 TYR A C 1
ATOM 721 O O . TYR A 1 97 ? 10.802 -0.081 -19.526 1.00 87.25 97 TYR A O 1
ATOM 729 N N . ALA A 1 98 ? 9.478 1.031 -20.932 1.00 91.19 98 ALA A N 1
ATOM 730 C CA . ALA A 1 98 ? 8.298 0.857 -20.082 1.00 91.19 98 ALA A CA 1
ATOM 731 C C . ALA A 1 98 ? 7.804 -0.597 -20.088 1.00 91.19 98 ALA A C 1
ATOM 733 O O . ALA A 1 98 ? 7.291 -1.068 -19.073 1.00 91.19 98 ALA A O 1
ATOM 734 N N . ALA A 1 99 ? 7.995 -1.316 -21.202 1.00 91.94 99 ALA A N 1
ATOM 735 C CA . ALA A 1 99 ? 7.621 -2.723 -21.317 1.00 91.94 99 ALA A CA 1
ATOM 736 C C . ALA A 1 99 ? 8.401 -3.596 -20.321 1.00 91.94 99 ALA A C 1
ATOM 738 O O . ALA A 1 99 ? 7.802 -4.431 -19.642 1.00 91.94 99 ALA A O 1
ATOM 739 N N . ASP A 1 100 ? 9.701 -3.332 -20.164 1.00 92.25 100 ASP A N 1
ATOM 740 C CA . ASP A 1 100 ? 10.576 -4.058 -19.235 1.00 92.25 100 ASP A CA 1
ATOM 741 C C . ASP A 1 100 ? 10.203 -3.797 -17.767 1.00 92.25 100 ASP A C 1
ATOM 743 O O . ASP A 1 100 ? 10.300 -4.681 -16.915 1.00 92.25 100 ASP A O 1
ATOM 747 N N . LEU A 1 101 ? 9.725 -2.586 -17.461 1.00 93.69 101 LEU A N 1
ATOM 748 C CA . LEU A 1 101 ? 9.316 -2.185 -16.111 1.00 93.69 101 LEU A CA 1
ATOM 749 C C . LEU A 1 101 ? 7.870 -2.568 -15.767 1.00 93.69 101 LEU A C 1
ATOM 751 O O . LEU A 1 101 ? 7.493 -2.533 -14.591 1.00 93.69 101 LEU A O 1
ATOM 755 N N . ALA A 1 102 ? 7.051 -2.938 -16.754 1.00 94.19 102 ALA A N 1
ATOM 756 C CA . ALA A 1 102 ? 5.623 -3.181 -16.567 1.00 94.19 102 ALA A CA 1
ATOM 757 C C . ALA A 1 102 ? 5.293 -4.250 -15.502 1.00 94.19 102 ALA A C 1
ATOM 759 O O . ALA A 1 102 ? 4.380 -4.003 -14.708 1.00 94.19 102 ALA A O 1
ATOM 760 N N . PRO A 1 103 ? 5.998 -5.399 -15.407 1.00 95.50 103 PRO A N 1
ATOM 761 C CA . PRO A 1 103 ? 5.705 -6.402 -14.380 1.00 95.50 103 PRO A CA 1
ATOM 762 C C . PRO A 1 103 ? 5.897 -5.862 -12.959 1.00 95.50 103 PRO A C 1
ATOM 764 O O . PRO A 1 103 ? 5.041 -6.061 -12.096 1.00 95.50 103 PRO A O 1
ATOM 767 N N . LEU A 1 104 ? 6.986 -5.122 -12.729 1.00 94.31 104 LE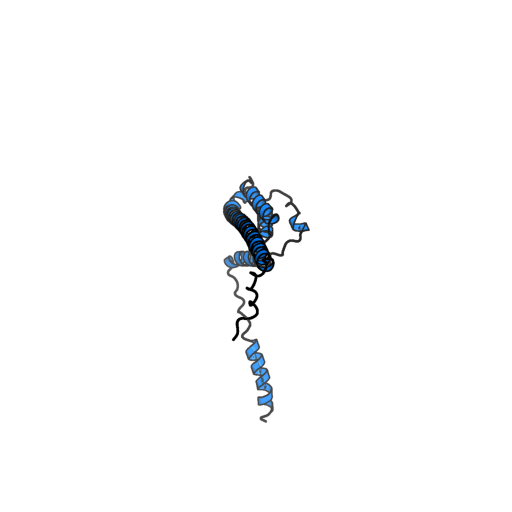U A N 1
ATOM 768 C CA . LEU A 1 104 ? 7.273 -4.509 -11.434 1.00 94.31 104 LEU A CA 1
ATOM 769 C C . LEU A 1 104 ? 6.286 -3.378 -11.122 1.00 94.31 104 LEU A C 1
ATOM 771 O O . LEU A 1 104 ? 5.800 -3.280 -9.997 1.00 94.31 104 LEU A O 1
ATOM 775 N N . ALA A 1 105 ? 5.950 -2.554 -12.119 1.00 95.88 105 ALA A N 1
ATOM 776 C CA . ALA A 1 105 ? 4.992 -1.465 -11.958 1.00 95.88 105 ALA A CA 1
ATOM 777 C C . ALA A 1 105 ? 3.607 -1.974 -11.537 1.00 95.88 105 ALA A C 1
ATOM 779 O O . ALA A 1 105 ? 3.010 -1.391 -10.636 1.00 95.88 105 ALA A O 1
ATOM 780 N N . ARG A 1 106 ? 3.121 -3.079 -12.128 1.00 97.25 106 ARG A N 1
ATOM 781 C CA . ARG A 1 106 ? 1.851 -3.717 -11.728 1.00 97.25 106 ARG A CA 1
ATOM 782 C C . ARG A 1 106 ? 1.902 -4.212 -10.288 1.00 97.25 106 ARG A C 1
ATOM 784 O O . ARG A 1 106 ? 1.044 -3.841 -9.498 1.00 97.25 106 ARG A O 1
ATOM 791 N N . LEU A 1 107 ? 2.949 -4.963 -9.934 1.00 97.38 107 LEU A N 1
ATOM 792 C CA . LEU A 1 107 ? 3.123 -5.487 -8.578 1.00 97.38 107 LEU A CA 1
ATOM 793 C C . LEU A 1 107 ? 3.098 -4.364 -7.529 1.00 97.38 107 LEU A C 1
ATOM 795 O O . LEU A 1 107 ? 2.382 -4.455 -6.534 1.00 97.38 107 LEU A O 1
ATOM 799 N N . LEU A 1 108 ? 3.872 -3.298 -7.752 1.00 95.56 108 L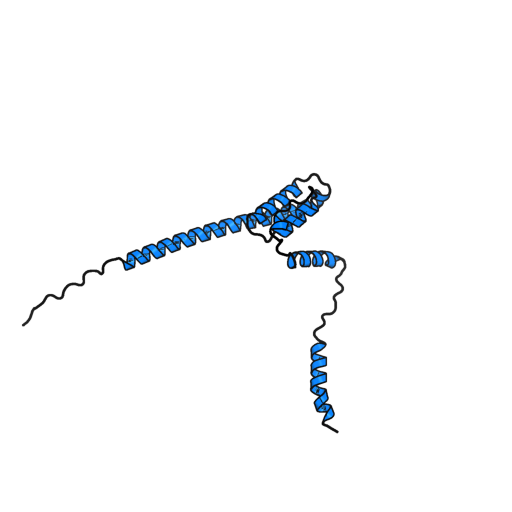EU A N 1
ATOM 800 C CA . LEU A 1 108 ? 3.927 -2.163 -6.831 1.00 95.56 108 LEU A CA 1
ATOM 801 C C . LEU A 1 108 ? 2.603 -1.394 -6.787 1.00 95.56 108 LEU A C 1
ATOM 803 O O . LEU A 1 108 ? 2.185 -0.970 -5.711 1.00 95.56 108 LEU A O 1
ATOM 807 N N . HIS A 1 109 ? 1.930 -1.231 -7.928 1.00 97.00 109 HIS A N 1
ATOM 808 C CA . HIS A 1 109 ? 0.646 -0.539 -8.001 1.00 97.00 109 HIS A CA 1
ATOM 809 C C . HIS A 1 109 ? -0.430 -1.275 -7.191 1.00 97.00 109 HIS A C 1
ATOM 811 O O . HIS A 1 109 ? -1.102 -0.645 -6.371 1.00 97.00 109 HIS A O 1
ATOM 817 N N . ASP A 1 110 ? -0.517 -2.600 -7.333 1.00 97.62 110 ASP A N 1
ATOM 818 C CA . ASP A 1 110 ? -1.437 -3.444 -6.563 1.00 97.62 110 ASP A CA 1
ATOM 819 C C . ASP A 1 110 ? -1.132 -3.363 -5.059 1.00 97.62 110 ASP A C 1
ATOM 821 O O . ASP A 1 110 ? -2.028 -3.137 -4.240 1.00 97.62 110 ASP A O 1
ATOM 825 N N . GLN A 1 111 ? 0.149 -3.449 -4.676 1.00 96.50 111 GLN A N 1
ATOM 826 C CA . GLN A 1 111 ? 0.548 -3.318 -3.271 1.00 96.50 111 GLN A CA 1
ATOM 827 C C . GLN A 1 111 ? 0.221 -1.944 -2.678 1.00 96.50 111 GLN A C 1
ATOM 829 O O . GLN A 1 111 ? -0.210 -1.847 -1.525 1.00 96.50 111 GLN A O 1
ATOM 834 N N . TYR A 1 112 ? 0.420 -0.863 -3.433 1.00 96.25 112 TYR A N 1
ATOM 835 C CA . TYR A 1 112 ? 0.092 0.482 -2.962 1.00 96.25 112 TYR A CA 1
ATOM 836 C C . TYR A 1 112 ? -1.424 0.670 -2.853 1.00 96.25 112 TYR A C 1
ATOM 838 O O . TYR A 1 112 ? -1.884 1.308 -1.904 1.00 96.25 112 TYR A O 1
ATOM 846 N N . GLY A 1 113 ? -2.196 0.071 -3.764 1.00 96.19 113 GLY A N 1
ATOM 847 C CA . GLY A 1 113 ? -3.655 0.013 -3.696 1.00 96.19 113 GLY A CA 1
ATOM 848 C C . GLY A 1 113 ? -4.152 -0.651 -2.410 1.00 96.19 113 GLY A C 1
ATOM 849 O O . GLY A 1 113 ? -4.951 -0.059 -1.681 1.00 96.19 113 GLY A O 1
ATOM 850 N N . GLU A 1 114 ? -3.614 -1.823 -2.063 1.00 96.88 114 GLU A N 1
ATOM 851 C CA . GLU A 1 114 ? -3.969 -2.504 -0.810 1.00 96.88 114 GLU A CA 1
ATOM 852 C C . GLU A 1 114 ? -3.607 -1.675 0.423 1.00 96.88 114 GLU A C 1
ATOM 854 O O . GLU A 1 114 ? -4.405 -1.555 1.353 1.00 96.88 114 GLU A O 1
ATOM 859 N N . ARG A 1 115 ? -2.443 -1.020 0.426 1.00 95.50 115 ARG A N 1
ATOM 860 C CA . ARG A 1 115 ? -2.058 -0.134 1.534 1.00 95.50 115 ARG A CA 1
ATOM 861 C C . ARG A 1 115 ? -2.999 1.057 1.688 1.00 95.50 115 ARG A C 1
ATOM 863 O O . ARG A 1 115 ? -3.345 1.402 2.815 1.00 95.50 115 ARG A O 1
ATOM 870 N N . LEU A 1 116 ? -3.440 1.666 0.588 1.00 96.06 116 LEU A N 1
ATOM 871 C CA . LEU A 1 116 ? -4.437 2.739 0.625 1.00 96.06 116 LEU A CA 1
ATOM 872 C C . LEU A 1 116 ? -5.773 2.246 1.192 1.00 96.06 116 LEU A C 1
ATOM 874 O O . LEU A 1 116 ? -6.379 2.941 2.009 1.00 96.06 116 LEU A O 1
ATOM 878 N N . ARG A 1 117 ? -6.209 1.042 0.805 1.00 96.75 117 ARG A N 1
ATOM 879 C CA . ARG A 1 117 ? -7.432 0.416 1.322 1.00 96.75 117 ARG A CA 1
ATOM 880 C C . ARG A 1 117 ? -7.346 0.157 2.827 1.00 96.75 117 ARG A C 1
ATOM 882 O O . ARG A 1 117 ? -8.260 0.527 3.562 1.00 96.75 117 ARG A O 1
ATOM 889 N N . LEU A 1 118 ? -6.241 -0.424 3.292 1.00 96.50 118 LEU A N 1
ATOM 890 C CA . LEU A 1 118 ? -6.007 -0.700 4.713 1.00 96.50 118 LEU A CA 1
ATOM 891 C C . LEU A 1 118 ? -5.937 0.586 5.545 1.00 96.50 118 LEU A C 1
ATOM 893 O O . LEU A 1 118 ? -6.527 0.658 6.620 1.00 96.50 118 LEU A O 1
ATOM 897 N N . GLU A 1 119 ? -5.278 1.627 5.036 1.00 94.69 119 GLU A N 1
ATOM 898 C CA . GLU A 1 119 ? -5.208 2.935 5.695 1.00 94.69 119 GLU A CA 1
ATOM 899 C C . GLU A 1 119 ? -6.606 3.563 5.855 1.00 94.69 119 GLU A C 1
ATOM 901 O O . GLU A 1 119 ? -6.923 4.125 6.904 1.00 94.69 119 GLU A O 1
ATOM 906 N N . GLN A 1 120 ? -7.474 3.445 4.844 1.00 95.75 120 GLN A N 1
ATOM 907 C CA . GLN A 1 120 ? -8.862 3.911 4.935 1.00 95.75 120 GLN A CA 1
ATOM 908 C C . GLN A 1 120 ? -9.665 3.129 5.979 1.00 95.75 120 GLN A C 1
ATOM 910 O O . GLN A 1 120 ? -10.342 3.743 6.807 1.00 95.75 120 GLN A O 1
ATOM 915 N N . GLN A 1 121 ? -9.553 1.798 5.976 1.00 97.06 121 GLN A N 1
ATOM 916 C CA . GLN A 1 121 ? -10.219 0.929 6.950 1.00 97.06 121 GLN A CA 1
ATOM 917 C C . GLN A 1 121 ? -9.764 1.231 8.379 1.00 97.06 121 GLN A C 1
ATOM 919 O O . GLN A 1 121 ? -10.596 1.336 9.277 1.00 97.06 121 GLN A O 1
ATOM 924 N N . TRP A 1 122 ? -8.462 1.441 8.588 1.00 96.69 122 TRP A N 1
ATOM 925 C CA . TRP A 1 122 ? -7.913 1.812 9.890 1.00 96.69 122 TRP A CA 1
ATOM 926 C C . TRP A 1 122 ? -8.477 3.149 10.386 1.00 96.69 122 TRP A C 1
ATOM 928 O O . TRP A 1 122 ? -8.956 3.234 11.515 1.00 96.69 122 TRP A O 1
ATOM 938 N N . ARG A 1 123 ? -8.516 4.180 9.531 1.00 96.62 123 ARG A N 1
ATOM 939 C CA . ARG A 1 123 ? -9.107 5.485 9.886 1.00 96.62 123 ARG A CA 1
ATOM 940 C C . ARG A 1 123 ? -10.595 5.386 10.199 1.00 96.62 123 ARG A C 1
ATOM 942 O O . ARG A 1 123 ? -11.107 6.110 11.047 1.00 96.62 123 ARG A O 1
ATOM 949 N N . GLU A 1 124 ? -11.327 4.542 9.482 1.00 97.56 124 GLU A N 1
ATOM 950 C CA . GLU A 1 124 ? -12.739 4.307 9.765 1.00 97.56 124 GLU A CA 1
ATOM 951 C C . GLU A 1 124 ? -12.947 3.566 11.089 1.00 97.56 124 GLU A C 1
ATOM 953 O O . GLU A 1 124 ? -13.767 3.999 11.897 1.00 97.56 124 GLU A O 1
ATOM 958 N N . ALA A 1 125 ? -12.178 2.507 11.342 1.00 97.88 125 ALA A N 1
ATOM 959 C CA . ALA A 1 125 ? -12.211 1.776 12.603 1.00 97.88 125 ALA A CA 1
ATOM 960 C C . ALA A 1 125 ? -11.871 2.686 13.790 1.00 97.88 125 ALA A C 1
ATOM 962 O O . ALA A 1 125 ? -12.583 2.659 14.792 1.00 97.88 125 ALA A O 1
ATOM 963 N N . GLN A 1 126 ? -10.861 3.548 13.642 1.00 97.50 126 GLN A N 1
ATOM 964 C CA . GLN A 1 126 ? -10.493 4.530 14.658 1.00 97.50 126 GLN A CA 1
ATOM 965 C C . GLN A 1 126 ? -11.657 5.478 14.968 1.00 97.50 126 GLN A C 1
ATOM 967 O O . GLN A 1 126 ? -12.058 5.586 16.120 1.00 97.50 126 GLN A O 1
ATOM 972 N N . ARG A 1 127 ? -12.280 6.076 13.942 1.00 98.25 127 ARG A N 1
ATOM 973 C CA . ARG A 1 127 ? -13.441 6.969 14.121 1.00 98.25 127 ARG A CA 1
ATOM 974 C C . ARG A 1 127 ? -14.615 6.284 14.820 1.00 98.25 127 ARG A C 1
ATOM 976 O O . ARG A 1 127 ? -15.293 6.902 15.634 1.00 98.25 127 ARG A O 1
ATOM 983 N N . ARG A 1 128 ? -14.872 5.012 14.501 1.00 98.19 128 ARG A N 1
ATOM 984 C CA . ARG A 1 128 ? -15.904 4.219 15.187 1.00 98.19 128 ARG A CA 1
ATOM 985 C C . ARG A 1 128 ? -15.535 3.981 16.652 1.00 98.19 128 ARG A C 1
ATOM 987 O O . ARG A 1 128 ? -16.414 4.068 17.499 1.00 98.19 128 ARG A O 1
ATOM 994 N N . GLY A 1 129 ? -14.263 3.705 16.940 1.00 98.31 129 GLY A N 1
ATOM 995 C CA . GLY A 1 129 ? -13.747 3.577 18.303 1.00 98.31 129 GLY A CA 1
ATOM 996 C C . GLY A 1 129 ? -13.935 4.857 19.116 1.00 98.31 129 GLY A C 1
ATOM 997 O O . GLY A 1 129 ? -14.508 4.802 20.200 1.00 98.31 129 GLY A O 1
ATOM 998 N N . ASP A 1 130 ? -13.552 6.003 18.555 1.00 98.31 130 ASP A N 1
ATOM 999 C CA . ASP A 1 130 ? -13.683 7.308 19.212 1.00 98.31 130 ASP A CA 1
ATOM 1000 C C . ASP A 1 130 ? -15.159 7.629 19.532 1.00 98.31 130 ASP A C 1
ATOM 1002 O O . ASP A 1 130 ? -15.488 8.024 20.649 1.00 98.31 130 ASP A O 1
ATOM 1006 N N . LEU A 1 131 ? -16.077 7.355 18.594 1.00 98.31 131 LEU A N 1
ATOM 1007 C CA . LEU A 1 131 ? -17.522 7.523 18.800 1.00 98.31 131 LEU A CA 1
ATOM 1008 C C . LEU A 1 131 ? -18.081 6.597 19.894 1.00 98.31 131 LEU A C 1
ATOM 1010 O O . LEU A 1 131 ? -18.985 6.969 20.644 1.00 98.31 131 LEU A O 1
ATOM 1014 N N . LEU A 1 132 ? -17.598 5.354 19.961 1.00 98.38 132 LEU A N 1
ATOM 1015 C CA . LEU A 1 132 ? -18.011 4.413 21.003 1.00 98.38 132 LEU A CA 1
ATOM 1016 C C . LEU A 1 132 ? -17.516 4.866 22.377 1.00 98.38 132 LEU A C 1
ATOM 1018 O O . LEU A 1 132 ? -18.272 4.767 23.343 1.00 98.38 132 LEU A O 1
ATOM 1022 N N . GLN A 1 133 ? -16.298 5.402 22.454 1.00 97.81 133 GLN A N 1
ATOM 1023 C CA . GLN A 1 133 ? -15.757 5.953 23.691 1.00 97.81 133 GLN A CA 1
ATOM 1024 C C . GLN A 1 133 ? -16.578 7.154 24.172 1.00 97.81 133 GLN A C 1
ATOM 1026 O O . GLN A 1 133 ? -16.986 7.184 25.329 1.00 97.81 133 GLN A O 1
ATOM 1031 N N . GLU A 1 134 ? -16.927 8.075 23.271 1.00 98.12 134 GLU A N 1
ATOM 1032 C CA . GLU A 1 134 ? -17.791 9.220 23.584 1.00 98.12 134 GLU A CA 1
ATOM 1033 C C . GLU A 1 134 ? -19.139 8.776 24.182 1.00 98.12 134 GLU A C 1
ATOM 1035 O O . GLU A 1 134 ? -19.619 9.344 25.165 1.00 98.12 134 GLU A O 1
ATOM 1040 N N . LYS A 1 135 ? -19.739 7.707 23.643 1.00 97.81 135 LYS A N 1
ATOM 1041 C CA . LYS A 1 135 ? -20.982 7.135 24.182 1.00 97.81 135 LYS A CA 1
ATOM 1042 C C . LYS A 1 135 ? -20.808 6.532 25.574 1.00 97.81 135 LYS A C 1
ATOM 1044 O O . LYS A 1 135 ? -21.692 6.703 26.411 1.00 97.81 135 LYS A O 1
ATOM 1049 N N . ILE A 1 136 ? -19.709 5.820 25.821 1.00 97.88 136 ILE A N 1
ATOM 1050 C CA . ILE A 1 136 ? -19.401 5.253 27.144 1.00 97.88 136 ILE A CA 1
ATOM 1051 C C . ILE A 1 136 ? -19.240 6.378 28.169 1.00 97.88 136 ILE A C 1
ATOM 1053 O O . ILE A 1 136 ? -19.811 6.311 29.261 1.00 97.88 136 ILE A O 1
ATOM 1057 N N . ASP A 1 137 ? -18.522 7.436 27.803 1.00 97.62 137 ASP A N 1
ATOM 1058 C CA . ASP A 1 137 ? -18.295 8.585 28.674 1.00 97.62 137 ASP A CA 1
ATOM 1059 C C . ASP A 1 137 ? -19.614 9.318 28.974 1.00 97.62 137 ASP A C 1
ATOM 1061 O O . ASP A 1 137 ? -19.890 9.663 30.127 1.00 97.62 137 ASP A O 1
ATOM 1065 N N . ALA A 1 138 ? -20.486 9.471 27.970 1.00 97.06 138 ALA A N 1
ATOM 1066 C CA . ALA A 1 138 ? -21.822 10.039 28.139 1.00 97.06 138 ALA A CA 1
ATOM 1067 C C . ALA A 1 138 ? -22.714 9.194 29.067 1.00 97.06 138 ALA A C 1
ATOM 1069 O O . ALA A 1 138 ? -23.382 9.744 29.945 1.00 97.06 138 ALA A O 1
ATOM 1070 N N . LEU A 1 139 ? -22.706 7.863 28.926 1.00 96.69 139 LEU A N 1
ATOM 1071 C CA . LEU A 1 139 ? -23.434 6.960 29.827 1.00 96.69 139 LEU A CA 1
ATOM 1072 C C . LEU A 1 139 ? -22.909 7.057 31.262 1.00 96.69 139 LEU A C 1
ATOM 1074 O O . LEU A 1 139 ? -23.694 7.186 32.198 1.00 96.69 139 LEU A O 1
ATOM 1078 N N . THR A 1 140 ? -21.590 7.092 31.432 1.00 96.25 140 THR A N 1
ATOM 1079 C CA . THR A 1 140 ? -20.954 7.252 32.748 1.00 96.25 140 THR A CA 1
ATOM 1080 C C . THR A 1 140 ? -21.346 8.585 33.402 1.00 96.25 140 THR A C 1
ATOM 1082 O O . THR A 1 140 ? -21.563 8.660 34.612 1.00 96.25 140 THR A O 1
ATOM 1085 N N . ALA A 1 141 ? -21.468 9.662 32.620 1.00 94.50 141 ALA A N 1
ATOM 1086 C CA . ALA A 1 141 ? -21.940 10.954 33.117 1.00 94.50 141 ALA A CA 1
ATOM 1087 C C . ALA A 1 141 ? -23.416 10.915 33.551 1.00 94.50 141 ALA A C 1
ATOM 1089 O O . ALA A 1 141 ? -23.778 11.510 34.572 1.00 94.50 141 ALA A O 1
ATOM 1090 N N . ILE A 1 142 ? -24.263 10.182 32.823 1.00 93.19 142 ILE A N 1
ATOM 1091 C CA . ILE A 1 142 ? -25.652 9.928 33.225 1.00 93.19 142 ILE A CA 1
ATOM 1092 C C . ILE A 1 142 ? -25.678 9.169 34.557 1.00 93.19 142 ILE A C 1
ATOM 1094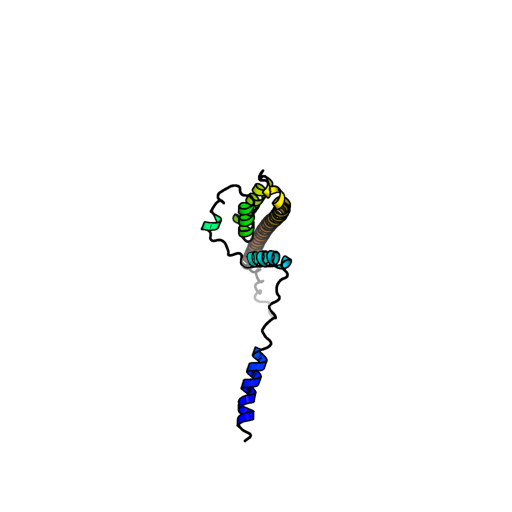 O O . ILE A 1 142 ? -26.341 9.615 35.490 1.00 93.19 142 ILE A O 1
ATOM 1098 N N . GLU A 1 143 ? -24.899 8.092 34.697 1.00 92.38 143 GLU A N 1
ATOM 1099 C CA . GLU A 1 143 ? -24.805 7.316 35.946 1.00 92.38 143 GLU A CA 1
ATOM 1100 C C . GLU A 1 143 ? -24.412 8.176 37.150 1.00 92.38 143 GLU A C 1
ATOM 1102 O O . GLU A 1 143 ? -24.989 8.041 38.227 1.00 92.38 143 GLU A O 1
ATOM 1107 N N . ARG A 1 144 ? -23.478 9.112 36.966 1.00 90.44 144 ARG A N 1
ATOM 1108 C CA . ARG A 1 144 ? -23.060 10.043 38.026 1.00 90.44 144 ARG A CA 1
ATOM 1109 C C . ARG A 1 144 ? -24.100 11.110 38.362 1.00 90.44 144 ARG A C 1
ATOM 1111 O O . ARG A 1 144 ? -24.076 11.633 39.472 1.00 90.44 144 ARG A O 1
ATOM 1118 N N . SER A 1 145 ? -24.958 11.477 37.414 1.00 84.56 145 SER A N 1
ATOM 1119 C CA . SER A 1 145 ? -25.959 12.538 37.594 1.00 84.56 145 SER A CA 1
ATOM 1120 C C . SER A 1 145 ? -27.325 12.018 38.048 1.00 84.56 145 SER A C 1
ATOM 1122 O O . SER A 1 145 ? -28.185 12.815 38.427 1.00 84.56 145 SER A O 1
ATOM 1124 N N . LEU A 1 146 ? -27.526 10.696 38.068 1.00 84.19 146 LEU A N 1
ATOM 1125 C CA . LEU A 1 146 ? -28.728 10.069 38.605 1.00 84.19 146 LEU A CA 1
ATOM 1126 C C . LEU A 1 146 ? -28.852 10.347 40.118 1.00 84.19 146 LEU A C 1
ATOM 1128 O O . LEU A 1 146 ? -27.943 10.019 40.885 1.00 84.19 146 LEU A O 1
ATOM 1132 N N . PRO A 1 147 ? -29.970 10.935 40.587 1.00 76.38 147 PRO A N 1
ATOM 1133 C CA . PRO A 1 147 ? -30.163 11.204 42.005 1.00 76.38 147 PRO A CA 1
ATOM 1134 C C . PRO A 1 147 ? -30.215 9.894 42.797 1.00 76.38 147 PRO A C 1
ATOM 1136 O O . PRO A 1 147 ? -30.867 8.929 42.391 1.00 76.38 147 PRO A O 1
ATOM 1139 N N . ALA A 1 148 ? -29.547 9.867 43.955 1.00 71.12 148 ALA A N 1
ATOM 1140 C CA . ALA A 1 148 ? -29.586 8.721 44.854 1.00 71.12 148 ALA A CA 1
ATOM 1141 C C . ALA A 1 148 ? -31.042 8.381 45.205 1.00 71.12 148 ALA A C 1
ATOM 1143 O O . ALA A 1 148 ? -31.819 9.256 45.597 1.00 71.12 148 ALA A O 1
ATOM 1144 N N . ARG A 1 149 ? -31.406 7.099 45.067 1.00 69.38 149 ARG A N 1
ATOM 1145 C CA . ARG A 1 149 ? -32.726 6.590 45.457 1.00 69.38 149 ARG A CA 1
ATOM 1146 C C . ARG A 1 149 ? -33.021 7.062 46.889 1.00 69.38 149 ARG A C 1
ATOM 1148 O O . ARG A 1 149 ? -32.180 6.824 47.759 1.00 69.38 149 ARG A O 1
ATOM 1155 N N . PRO A 1 150 ? -34.161 7.731 47.150 1.00 68.75 150 PRO A N 1
ATOM 1156 C CA . PRO A 1 150 ? -34.455 8.255 48.475 1.00 68.75 150 PRO A CA 1
ATOM 1157 C C . PRO A 1 150 ? -34.415 7.110 49.487 1.00 68.75 150 PRO A C 1
ATOM 1159 O O . PRO A 1 150 ? -35.176 6.146 49.389 1.00 68.75 150 PRO A O 1
ATOM 1162 N N . GLN A 1 151 ? -33.477 7.209 50.428 1.00 70.50 151 GLN A N 1
ATOM 1163 C CA . GLN A 1 151 ? -33.391 6.316 51.576 1.00 70.50 151 GLN A CA 1
ATOM 1164 C C . GLN A 1 151 ? -34.675 6.512 52.397 1.00 70.50 151 GLN A C 1
ATOM 1166 O O . GLN A 1 151 ? -35.031 7.665 52.675 1.00 70.50 151 GLN A O 1
ATOM 1171 N N . PRO A 1 152 ? -35.401 5.442 52.768 1.00 68.75 152 PRO A N 1
ATOM 1172 C CA . PRO A 1 152 ? -36.556 5.583 53.641 1.00 68.75 152 PRO A CA 1
ATOM 1173 C C . PRO A 1 152 ? -36.108 6.257 54.944 1.00 68.75 152 PRO A C 1
ATOM 1175 O O . PRO A 1 152 ? -35.217 5.766 55.635 1.00 68.75 152 PRO A O 1
ATOM 1178 N N . LYS A 1 153 ? -36.702 7.417 55.256 1.00 70.75 153 LYS A N 1
ATOM 1179 C CA . LYS A 1 153 ? -36.504 8.104 56.539 1.00 70.75 153 LYS A CA 1
ATOM 1180 C C . LYS A 1 153 ? -36.874 7.116 57.656 1.00 70.75 153 LYS A C 1
ATOM 1182 O O . LYS A 1 153 ? -37.990 6.594 57.606 1.00 70.75 153 LYS A O 1
ATOM 1187 N N . PRO A 1 154 ? -36.005 6.864 58.652 1.00 67.56 154 PRO A N 1
ATOM 1188 C CA . PRO A 1 154 ? -36.397 6.086 59.819 1.00 67.56 154 PRO A CA 1
ATOM 1189 C C . PRO A 1 154 ? -37.589 6.789 60.472 1.00 67.56 154 PRO A C 1
ATOM 1191 O O . PRO A 1 154 ? -37.489 7.966 60.828 1.00 67.56 154 PRO A O 1
ATOM 1194 N N . MET A 1 155 ? -38.733 6.108 60.559 1.00 68.62 155 MET A N 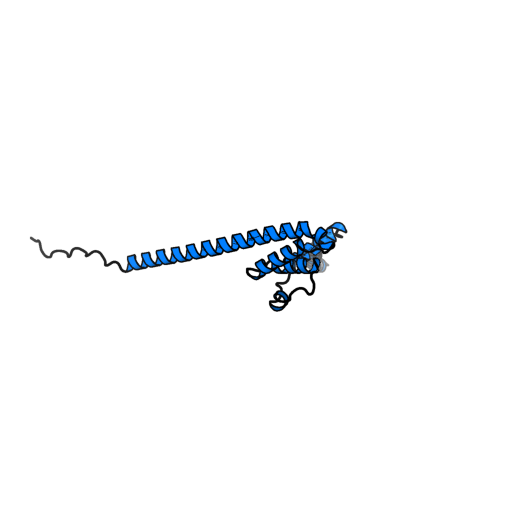1
ATOM 1195 C CA . MET A 1 155 ? -39.885 6.647 61.278 1.00 68.62 155 MET A CA 1
ATOM 1196 C C . MET A 1 155 ? -39.514 6.785 62.760 1.00 68.62 155 MET A C 1
ATOM 1198 O O . MET A 1 155 ? -39.005 5.823 63.343 1.00 68.62 155 MET A O 1
ATOM 1202 N N . PRO A 1 156 ? -39.732 7.954 63.383 1.00 68.44 156 PRO A N 1
ATOM 1203 C CA . PRO A 1 156 ? -39.473 8.118 64.798 1.00 68.44 156 PRO A CA 1
ATOM 1204 C C . PRO A 1 156 ? -40.599 7.473 65.609 1.00 68.44 156 PRO A C 1
ATOM 1206 O O . PRO A 1 156 ? -41.758 7.851 65.480 1.00 68.44 156 PRO A O 1
ATOM 1209 N N . GLY A 1 157 ? -40.214 6.558 66.496 1.00 65.44 157 GLY A N 1
ATOM 1210 C CA . GLY A 1 157 ? -40.974 6.260 67.706 1.00 65.44 157 GLY A CA 1
ATOM 1211 C C . GLY A 1 157 ? -42.012 5.153 67.572 1.00 65.44 157 GLY A C 1
ATOM 1212 O O . GLY A 1 157 ? -43.161 5.390 67.221 1.00 65.44 157 GLY A O 1
ATOM 1213 N N . GLY A 1 158 ? -41.606 3.955 67.979 1.00 56.06 158 GLY A N 1
ATOM 1214 C CA . GLY A 1 158 ? -42.509 2.890 68.393 1.00 56.06 158 GLY A CA 1
ATOM 1215 C C . GLY A 1 158 ? -41.888 2.131 69.559 1.00 56.06 158 GLY A C 1
ATOM 1216 O O . GLY A 1 158 ? -41.340 1.055 69.356 1.00 56.06 158 GLY A O 1
ATOM 1217 N N . THR A 1 159 ? -41.922 2.729 70.748 1.00 56.53 159 THR A N 1
ATOM 1218 C CA . THR A 1 159 ? -41.740 2.059 72.048 1.00 56.53 159 THR A CA 1
ATOM 1219 C C . THR A 1 159 ? -42.636 2.750 73.078 1.00 56.53 159 THR A C 1
ATOM 1221 O O . THR A 1 159 ? -42.960 3.930 72.885 1.00 56.53 159 THR A O 1
ATOM 1224 N N . PRO A 1 160 ? -43.004 2.088 74.190 1.00 56.44 160 PRO A N 1
ATOM 1225 C CA . PRO A 1 160 ? -42.602 0.752 74.663 1.00 56.44 160 PRO A CA 1
ATOM 1226 C C . PRO A 1 160 ? -43.609 -0.378 74.401 1.00 56.44 160 PRO A C 1
ATOM 1228 O O . PRO A 1 160 ? -44.825 -0.102 74.315 1.00 56.44 160 PRO A O 1
#

Radius of gyration: 33.79 Å; chains: 1; bounding box: 104×34×100 Å

Organism: NCBI:txid404405

Foldseek 3Di:
DVVVVVVCVVVVVVVVVVVVPDDPPPPPDPVCVVVVVVVCCLVVLPQDDPVSLPDDPDDLDLVSLQVSLSSLLPPDPPSLVVSLVSLVSLCVDPDPCSVVCVVVSVVSNVVSVVVNVVVVVVVVVVVVVVVVVVVVVVVVVVVVPDDDDDDPDPDDDDDD

Sequence (160 aa):
MNTDLRRCLPALLCLALAACGTPPARVAAPEEAPLRAMLAYYAGNPRPSPEALRERPAGGDPYLLMQQAIQLANARPPELQRASALLESVLKSAHPYAADLAPLARLLHDQYGERLRLEQQWREAQRRGDLLQEKIDALTAIERSLPARPQPKPMPGGTP